Protein AF-A0A355FSQ1-F1 (afdb_monomer_lite)

Sequence (140 aa):
MKTHPSTSRTLVIVALALGTVFAGCKPETHGELGEAFDKVKGLVGTWELQAFTQQDLNSPVKETRDLSMFYLDGIVTPLQLTFNEDLTYDIAIEMGKNYFGEGGTWSFDDDLYPTYLELMTDGDSLVYNLGGMVREFDQS

Radius of gyration: 29.33 Å; chains: 1; bounding box: 49×42×96 Å

pLDDT: mean 85.95, std 12.9, range [38.88, 97.62]

Structure (mmCIF, N/CA/C/O backbone):
data_AF-A0A355FSQ1-F1
#
_entry.id   AF-A0A355FSQ1-F1
#
loop_
_atom_site.group_PDB
_atom_site.id
_atom_site.type_symbol
_atom_site.label_atom_id
_atom_site.label_alt_id
_atom_site.label_comp_id
_atom_site.label_asym_id
_atom_site.label_entity_id
_atom_site.label_seq_id
_atom_site.pdbx_PDB_ins_code
_atom_site.Cartn_x
_atom_site.Cartn_y
_atom_site.Cartn_z
_atom_site.occupancy
_atom_site.B_iso_or_equiv
_atom_site.auth_seq_id
_atom_site.auth_comp_id
_atom_site.auth_asym_id
_atom_site.auth_atom_id
_atom_site.pdbx_PDB_model_num
ATOM 1 N N . MET A 1 1 ? -0.138 20.724 77.965 1.00 38.88 1 MET A N 1
ATOM 2 C CA . MET A 1 1 ? -1.419 21.258 77.449 1.00 38.88 1 MET A CA 1
ATOM 3 C C . MET A 1 1 ? -1.816 20.457 76.217 1.00 38.88 1 MET A C 1
ATOM 5 O O . MET A 1 1 ? -1.153 20.582 75.201 1.00 38.88 1 MET A O 1
ATOM 9 N N . LYS A 1 2 ? -2.823 19.578 76.317 1.00 45.06 2 LYS A N 1
ATOM 10 C CA . LYS A 1 2 ? -3.407 18.885 75.156 1.00 45.06 2 LYS A CA 1
ATOM 11 C C . LYS A 1 2 ? -4.589 19.720 74.672 1.00 45.06 2 LYS A C 1
ATOM 13 O O . LYS A 1 2 ? -5.626 19.746 75.327 1.00 45.06 2 LYS A O 1
ATOM 18 N N . THR A 1 3 ? -4.412 20.446 73.578 1.00 51.41 3 THR A N 1
ATOM 19 C CA . THR A 1 3 ? -5.483 21.188 72.909 1.00 51.41 3 THR A CA 1
ATOM 20 C C . THR A 1 3 ? -6.458 20.187 72.288 1.00 51.41 3 THR A C 1
ATOM 22 O O . THR A 1 3 ? -6.123 19.489 71.337 1.00 51.41 3 THR A O 1
ATOM 25 N N . HIS A 1 4 ? -7.657 20.064 72.862 1.00 55.03 4 HIS A N 1
ATOM 26 C CA . HIS A 1 4 ? -8.752 19.326 72.234 1.00 55.03 4 HIS A CA 1
ATOM 27 C C . HIS A 1 4 ? -9.241 20.121 71.015 1.00 55.03 4 HIS A C 1
ATOM 29 O O . HIS A 1 4 ? -9.620 21.285 71.178 1.00 55.03 4 HIS A O 1
ATOM 35 N N . PRO A 1 5 ? -9.241 19.550 69.799 1.00 55.25 5 PRO A N 1
ATOM 36 C CA . PRO A 1 5 ? -9.893 20.195 68.673 1.00 55.25 5 PRO A CA 1
ATOM 37 C C . PRO A 1 5 ? -11.400 20.283 68.956 1.00 55.25 5 PRO A C 1
ATOM 39 O O . PRO A 1 5 ? -12.037 19.296 69.315 1.00 55.25 5 PRO A O 1
ATOM 42 N N . SER A 1 6 ? -11.953 21.492 68.835 1.00 60.78 6 SER A N 1
ATOM 43 C CA . SER A 1 6 ? -13.383 21.776 68.999 1.00 60.78 6 SER A CA 1
ATOM 44 C C . SER A 1 6 ? -14.211 20.890 68.064 1.00 60.78 6 SER A C 1
ATOM 46 O O . SER A 1 6 ? -14.059 20.956 66.843 1.00 60.78 6 SER A O 1
ATOM 48 N N . THR A 1 7 ? -15.110 20.093 68.643 1.00 59.06 7 THR A N 1
ATOM 49 C CA . THR A 1 7 ? -16.018 19.137 67.983 1.00 59.06 7 THR A CA 1
ATOM 50 C C . THR A 1 7 ? -16.811 19.763 66.825 1.00 59.06 7 THR A C 1
ATOM 52 O O . THR A 1 7 ? -17.158 19.083 65.864 1.00 59.06 7 THR A O 1
ATOM 55 N N . SER A 1 8 ? -17.036 21.081 66.874 1.00 59.81 8 SER A N 1
ATOM 56 C CA . SER A 1 8 ? -17.721 21.859 65.835 1.00 59.81 8 SER A CA 1
ATOM 57 C C . SER A 1 8 ? -16.904 21.998 64.540 1.00 59.81 8 SER A C 1
ATOM 59 O O . SER A 1 8 ? -17.471 21.931 63.452 1.00 59.81 8 SER A O 1
ATOM 61 N N . ARG A 1 9 ? -15.570 22.116 64.619 1.00 64.31 9 ARG A N 1
ATOM 62 C CA . ARG A 1 9 ? -14.702 22.221 63.428 1.00 64.31 9 ARG A CA 1
ATOM 63 C C . ARG A 1 9 ? -14.614 20.905 62.657 1.00 64.31 9 ARG A C 1
ATOM 65 O O . ARG A 1 9 ? -14.596 20.923 61.431 1.00 64.31 9 ARG A O 1
ATOM 72 N N . THR A 1 10 ? -14.603 19.775 63.361 1.00 66.88 10 THR A N 1
ATOM 73 C CA . THR A 1 10 ? -14.568 18.444 62.737 1.00 66.88 10 THR A CA 1
ATOM 74 C C . THR A 1 10 ? -15.855 18.158 61.959 1.00 66.88 10 THR A C 1
ATOM 76 O O . THR A 1 10 ? -15.793 17.642 60.849 1.00 66.88 10 THR A O 1
ATOM 79 N N . LEU A 1 11 ? -17.013 18.571 62.488 1.00 70.00 11 LEU A N 1
ATOM 80 C CA . LEU A 1 11 ? -18.313 18.437 61.817 1.00 70.00 11 LEU A CA 1
ATOM 81 C C . LEU A 1 11 ? -18.389 19.216 60.496 1.00 70.00 11 LEU A C 1
ATOM 83 O O . LEU A 1 11 ? -18.894 18.691 59.508 1.00 70.00 11 LEU A O 1
ATOM 87 N N . VAL A 1 12 ? -17.844 20.436 60.454 1.00 75.88 12 VAL A N 1
ATOM 88 C CA . VAL A 1 12 ? -17.830 21.261 59.233 1.00 75.88 12 VAL A CA 1
ATOM 89 C C . VAL A 1 12 ? -16.939 20.648 58.152 1.00 75.88 12 VAL A C 1
ATOM 91 O O . VAL A 1 12 ? -17.330 20.612 56.991 1.00 75.88 12 VAL A O 1
ATOM 94 N N . ILE A 1 13 ? -15.770 20.119 58.523 1.00 76.31 13 ILE A N 1
ATOM 95 C CA . ILE A 1 13 ? -14.847 19.485 57.567 1.00 76.31 13 ILE A CA 1
ATOM 96 C C . ILE A 1 13 ? -15.453 18.200 56.991 1.00 76.31 13 ILE A C 1
ATOM 98 O O . ILE A 1 13 ? -15.366 17.971 55.788 1.00 76.31 13 ILE A O 1
ATOM 102 N N . VAL A 1 14 ? -16.116 17.390 57.823 1.00 78.25 14 VAL A N 1
ATOM 103 C CA . VAL A 1 14 ? -16.801 16.169 57.372 1.00 78.25 14 VAL A CA 1
ATOM 104 C C . VAL A 1 14 ? -17.975 16.503 56.446 1.00 78.25 14 VAL A C 1
ATOM 106 O O . VAL A 1 14 ? -18.122 15.872 55.403 1.00 78.25 14 VAL A O 1
ATOM 109 N N . ALA A 1 15 ? -18.766 17.532 56.766 1.00 73.81 15 ALA A N 1
ATOM 110 C CA . ALA A 1 15 ? -19.864 17.982 55.910 1.00 73.81 15 ALA A CA 1
ATOM 111 C C . ALA A 1 15 ? -19.372 18.510 54.549 1.00 73.81 15 ALA A C 1
ATOM 113 O O . ALA A 1 15 ? -19.975 18.214 53.518 1.00 73.81 15 ALA A O 1
ATOM 114 N N . LEU 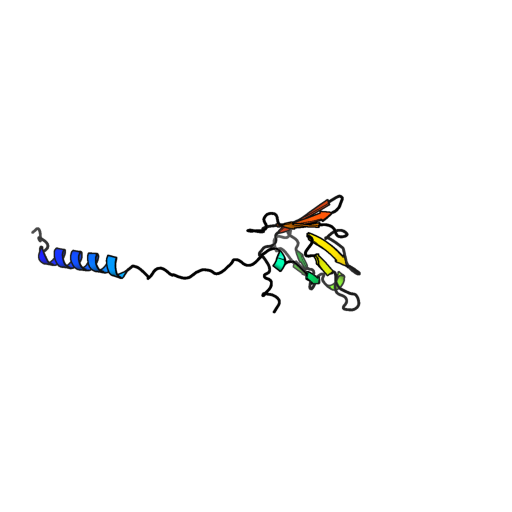A 1 16 ? -18.253 19.241 54.531 1.00 71.50 16 LEU A N 1
ATOM 115 C CA . LEU A 1 16 ? -17.658 19.758 53.297 1.00 71.50 16 LEU A CA 1
ATOM 116 C C . LEU A 1 16 ? -17.070 18.632 52.429 1.00 71.50 16 LEU A C 1
ATOM 118 O O . LEU A 1 16 ? -17.224 18.657 51.212 1.00 71.50 16 LEU A O 1
ATOM 122 N N . ALA A 1 17 ? -16.452 17.625 53.054 1.00 69.81 17 ALA A N 1
ATOM 123 C CA . ALA A 1 17 ? -15.902 16.458 52.366 1.00 69.81 17 ALA A CA 1
ATOM 124 C C . ALA A 1 17 ? -16.987 15.537 51.783 1.00 69.81 17 ALA A C 1
ATOM 126 O O . ALA A 1 17 ? -16.780 14.957 50.726 1.00 69.81 17 ALA A O 1
ATOM 127 N N . LEU A 1 18 ? -18.151 15.418 52.432 1.00 67.81 18 LEU A N 1
ATOM 128 C CA . LEU A 1 18 ? -19.296 14.665 51.901 1.00 67.81 18 LEU A CA 1
ATOM 129 C C . LEU A 1 18 ? -19.960 15.376 50.711 1.00 67.81 18 LEU A C 1
ATOM 131 O O . LEU A 1 18 ? -20.420 14.712 49.786 1.00 67.81 18 LEU A O 1
ATOM 135 N N . GLY A 1 19 ? -19.979 16.713 50.697 1.00 67.19 19 GLY A N 1
ATOM 136 C CA . GLY A 1 19 ? -20.569 17.498 49.607 1.00 67.19 19 GLY A CA 1
ATOM 137 C C . GLY A 1 19 ? -19.814 17.399 48.276 1.00 67.19 19 GLY A C 1
ATOM 138 O O . GLY A 1 19 ? -20.434 17.451 47.214 1.00 67.19 19 GLY A O 1
ATOM 139 N N . THR A 1 20 ? -18.492 17.204 48.303 1.00 67.94 20 THR A N 1
ATOM 140 C CA . THR A 1 20 ? -17.676 17.102 47.080 1.00 67.94 20 THR A CA 1
ATOM 141 C C . THR A 1 20 ? -17.793 15.747 46.379 1.00 67.94 20 THR A C 1
ATOM 143 O O . THR A 1 20 ? -17.554 15.677 45.176 1.00 67.94 20 THR A O 1
ATOM 146 N N . VAL A 1 21 ? -18.218 14.686 47.079 1.00 67.50 21 VAL A N 1
ATOM 147 C CA . VAL A 1 21 ? -18.384 13.339 46.493 1.00 67.50 21 VAL A CA 1
ATOM 148 C C . VAL A 1 21 ? -19.607 13.269 45.571 1.00 67.50 21 VAL A C 1
ATOM 150 O O . VAL A 1 21 ? -19.565 12.605 44.540 1.00 67.50 21 VAL A O 1
ATOM 153 N N . PHE A 1 22 ? -20.679 13.999 45.897 1.00 63.12 22 PHE A N 1
ATOM 154 C CA . PHE A 1 22 ? -21.917 14.006 45.105 1.00 63.12 22 PHE A CA 1
ATOM 155 C C . PHE A 1 22 ? -21.900 15.000 43.937 1.00 63.12 22 PHE A C 1
ATOM 157 O O . PHE A 1 22 ? -22.624 14.808 42.966 1.00 63.12 22 PHE A O 1
ATOM 164 N N . ALA A 1 23 ? -21.064 16.040 44.002 1.00 66.25 23 ALA A N 1
ATOM 165 C CA . ALA A 1 23 ? -20.916 17.028 42.928 1.00 66.25 23 ALA A CA 1
ATOM 166 C C . ALA A 1 23 ? -19.801 16.683 41.918 1.00 66.25 23 ALA A C 1
ATOM 168 O O . ALA A 1 23 ? -19.647 17.378 40.917 1.00 66.25 23 ALA A O 1
ATOM 169 N N . GLY A 1 24 ? -19.008 15.637 42.180 1.00 65.50 24 GLY A N 1
ATOM 170 C CA . GLY A 1 24 ? -17.855 15.246 41.360 1.00 65.50 24 GLY A CA 1
ATOM 171 C C . GLY A 1 24 ? -18.152 14.264 40.221 1.00 65.50 24 GLY A C 1
ATOM 172 O O . GLY A 1 24 ? -17.252 13.966 39.439 1.00 65.50 24 GLY A O 1
ATOM 173 N N . CYS A 1 25 ? -19.379 13.749 40.104 1.00 71.94 25 CYS A N 1
ATOM 174 C CA . CYS A 1 25 ? -19.738 12.859 39.001 1.00 71.94 25 CYS A CA 1
ATOM 175 C C . CYS A 1 25 ? -19.929 13.688 37.725 1.00 71.94 25 CYS A C 1
ATOM 177 O O . CYS A 1 25 ? -20.947 14.362 37.557 1.00 71.94 25 CYS A O 1
ATOM 179 N N . LYS A 1 26 ? -18.933 13.654 36.827 1.00 73.00 26 LYS A N 1
ATOM 180 C CA . LYS A 1 26 ? -19.101 14.117 35.444 1.00 73.00 26 LYS A CA 1
ATOM 181 C C . LYS A 1 26 ? -20.322 13.386 34.865 1.00 73.00 26 LYS A C 1
ATOM 183 O O . LYS A 1 26 ? -20.382 12.169 35.028 1.00 73.00 26 LYS A O 1
ATOM 188 N N . PRO A 1 27 ? -21.276 14.080 34.218 1.00 74.88 27 PRO A N 1
ATOM 189 C CA . PRO A 1 27 ? -22.379 13.403 33.550 1.00 74.88 27 PRO A CA 1
ATOM 190 C C . PRO A 1 27 ? -21.810 12.360 32.587 1.00 74.88 27 PRO A C 1
ATOM 192 O O . PRO A 1 27 ? -20.922 12.680 31.789 1.00 74.88 27 PRO A O 1
ATOM 195 N N . GLU A 1 28 ? -22.279 11.117 32.711 1.00 76.56 28 GLU A N 1
ATOM 196 C CA . GLU A 1 28 ? -21.889 10.032 31.817 1.00 76.56 28 GLU A CA 1
ATOM 197 C C . GLU A 1 28 ? -22.159 10.489 30.380 1.00 76.56 28 GLU A C 1
ATOM 199 O O . GLU A 1 28 ? -23.207 11.067 30.070 1.00 76.56 28 GLU A O 1
ATOM 204 N N . THR A 1 29 ? -21.190 10.295 29.494 1.00 73.06 29 THR A N 1
ATOM 205 C CA . THR A 1 29 ? -21.381 10.608 28.082 1.00 73.06 29 THR A CA 1
ATOM 206 C C . THR A 1 29 ? -22.381 9.613 27.512 1.00 73.06 29 THR A C 1
ATOM 208 O O . THR A 1 29 ? -22.035 8.466 27.244 1.00 73.06 29 THR A O 1
ATOM 211 N N . HIS A 1 30 ? -23.627 10.049 27.359 1.00 73.94 30 HIS A N 1
ATOM 212 C CA . HIS A 1 30 ? -24.678 9.281 26.710 1.00 73.94 30 HIS A CA 1
ATOM 213 C C . HIS A 1 30 ? -24.740 9.662 25.230 1.00 73.94 30 HIS A C 1
ATOM 215 O O . HIS A 1 30 ? -24.962 10.821 24.884 1.00 73.94 30 HIS A O 1
ATOM 221 N N . GLY A 1 31 ? -24.530 8.675 24.368 1.00 76.19 31 GLY A N 1
ATOM 222 C CA . GLY A 1 31 ? -24.607 8.784 22.918 1.00 76.19 31 GLY A CA 1
ATOM 223 C C . GLY A 1 31 ? -24.191 7.458 22.295 1.00 76.19 31 GLY A C 1
ATOM 224 O O . GLY A 1 31 ? -23.338 6.762 22.848 1.00 76.19 31 GLY A O 1
ATOM 225 N N . GLU A 1 32 ? -24.806 7.086 21.178 1.00 81.56 32 GLU A N 1
ATOM 226 C CA . GLU A 1 32 ? -24.339 5.939 20.404 1.00 81.56 32 GLU A CA 1
ATOM 227 C C . GLU A 1 32 ? -23.100 6.354 19.607 1.00 81.56 32 GLU A C 1
ATOM 229 O O . GLU A 1 32 ? -23.071 7.426 19.005 1.00 81.56 32 GLU A O 1
ATOM 234 N N . LEU A 1 33 ? -22.063 5.515 19.621 1.00 76.00 33 LEU A N 1
ATOM 235 C CA . LEU A 1 33 ? -20.785 5.779 18.946 1.00 76.00 33 LEU A CA 1
ATOM 236 C C . LEU A 1 33 ? -20.880 5.687 17.409 1.00 76.00 33 LEU A C 1
ATOM 238 O O . LEU A 1 33 ? -19.883 5.903 16.725 1.00 76.00 33 LEU A O 1
ATOM 242 N N . GLY A 1 34 ? -22.073 5.405 16.880 1.00 81.25 34 GLY A N 1
ATOM 243 C CA . GLY A 1 34 ? -22.297 5.070 15.480 1.00 81.25 34 GLY A CA 1
ATOM 244 C C . GLY A 1 34 ? -21.881 3.636 15.154 1.00 81.25 34 GLY A C 1
ATOM 245 O O . GLY A 1 34 ? -21.388 2.895 16.007 1.00 81.25 34 GLY A O 1
ATOM 246 N N . GLU A 1 35 ? -22.109 3.244 13.904 1.00 83.69 35 GLU A N 1
ATOM 247 C CA . GLU A 1 35 ? -21.620 1.979 13.361 1.00 83.69 35 GLU A CA 1
ATOM 248 C C . GLU A 1 35 ? -20.123 2.097 13.045 1.00 83.69 35 GLU A C 1
ATOM 250 O O . GLU A 1 35 ? -19.653 3.130 12.561 1.00 83.69 35 GLU A O 1
ATOM 255 N N . ALA A 1 36 ? -19.357 1.048 13.348 1.00 82.56 36 ALA A N 1
ATOM 256 C CA . ALA A 1 36 ? -17.958 0.996 12.951 1.00 82.56 36 ALA A CA 1
ATOM 257 C C . ALA A 1 36 ? -17.869 0.915 11.421 1.00 82.56 36 ALA A C 1
ATOM 259 O O . ALA A 1 36 ? -18.603 0.154 10.798 1.00 82.56 36 ALA A O 1
ATOM 260 N N . PHE A 1 37 ? -16.961 1.682 10.820 1.00 84.81 37 PHE A N 1
ATOM 261 C CA . PHE A 1 37 ? -16.736 1.597 9.379 1.00 84.81 37 PHE A CA 1
ATOM 262 C C . PHE A 1 37 ? -16.118 0.244 9.000 1.00 84.81 37 PHE A C 1
ATOM 264 O O . PHE A 1 37 ? -15.387 -0.370 9.787 1.00 84.81 37 PHE A O 1
ATOM 271 N N . ASP A 1 38 ? -16.393 -0.185 7.772 1.00 88.56 38 ASP A N 1
ATOM 272 C CA . ASP A 1 38 ? -15.835 -1.401 7.194 1.00 88.56 38 ASP A CA 1
ATOM 273 C C . ASP A 1 38 ? -14.368 -1.171 6.805 1.00 88.56 38 ASP A C 1
ATOM 275 O O . ASP A 1 38 ? -14.046 -0.321 5.971 1.00 88.56 38 ASP A O 1
ATOM 279 N N . LYS A 1 39 ? -13.465 -1.910 7.453 1.00 87.12 39 LYS A N 1
ATOM 280 C CA . LYS A 1 39 ? -12.020 -1.783 7.239 1.00 87.12 39 LYS A CA 1
ATOM 281 C C . LYS A 1 39 ? -11.570 -2.430 5.931 1.00 87.12 39 LYS A C 1
ATOM 283 O O . LYS A 1 39 ? -10.569 -1.994 5.373 1.00 87.12 39 LYS A O 1
ATOM 288 N N . VAL A 1 40 ? -12.306 -3.424 5.433 1.00 89.56 40 VAL A N 1
ATOM 289 C CA . VAL A 1 40 ? -12.003 -4.130 4.180 1.00 89.56 40 VAL A CA 1
ATOM 290 C C . VAL A 1 40 ? -12.232 -3.205 2.998 1.00 89.56 40 VAL A C 1
ATOM 292 O O . VAL A 1 40 ? -11.356 -3.038 2.150 1.00 89.56 40 VAL A O 1
ATOM 295 N N . LYS A 1 41 ? -13.366 -2.507 2.993 1.00 90.56 41 LYS A N 1
ATOM 296 C CA . LYS A 1 41 ? -13.706 -1.595 1.897 1.00 90.56 41 LYS A CA 1
ATOM 297 C C . LYS A 1 41 ? -12.760 -0.408 1.757 1.00 90.56 41 LYS A C 1
ATOM 299 O O . LYS A 1 41 ? -12.588 0.097 0.656 1.00 90.56 41 LYS A O 1
ATOM 304 N N . GLY A 1 42 ? -12.109 0.010 2.841 1.00 88.38 42 GLY A N 1
ATOM 305 C CA . GLY A 1 42 ? -11.139 1.104 2.805 1.00 88.38 42 GLY A CA 1
ATOM 306 C C . GLY A 1 42 ? -9.880 0.818 1.975 1.00 88.38 42 GLY A C 1
ATOM 307 O O . GLY A 1 42 ? -9.210 1.767 1.572 1.00 88.38 42 GLY A O 1
ATOM 308 N N . LEU A 1 43 ? -9.551 -0.455 1.715 1.00 91.56 43 LEU A N 1
ATOM 309 C CA . LEU A 1 43 ? -8.396 -0.835 0.890 1.00 91.56 43 LEU A CA 1
ATOM 310 C C . LEU A 1 43 ? -8.747 -0.999 -0.597 1.00 91.56 43 LEU A C 1
ATOM 312 O O . LEU A 1 43 ? -7.869 -0.848 -1.447 1.00 91.56 43 LEU A O 1
ATOM 316 N N . VAL A 1 44 ? -10.011 -1.295 -0.913 1.00 93.69 44 VAL A N 1
ATOM 317 C CA . VAL A 1 44 ? -10.481 -1.527 -2.286 1.00 93.69 44 VAL A CA 1
ATOM 318 C C . VAL A 1 44 ? -10.204 -0.301 -3.159 1.00 93.69 44 VAL A C 1
ATOM 320 O O . VAL A 1 44 ? -10.502 0.831 -2.783 1.00 93.69 44 VAL A O 1
ATOM 323 N N . GLY A 1 45 ? -9.649 -0.536 -4.347 1.00 94.00 45 GLY A N 1
ATOM 324 C CA . GLY A 1 45 ? -9.302 0.506 -5.310 1.00 94.00 45 GLY A CA 1
ATOM 325 C C . GLY A 1 45 ? -7.898 0.354 -5.885 1.00 94.00 45 GLY A C 1
ATOM 326 O O . GLY A 1 45 ? -7.193 -0.621 -5.618 1.00 94.00 45 GLY A O 1
ATOM 327 N N . THR A 1 46 ? -7.498 1.334 -6.696 1.00 95.56 46 THR A N 1
ATOM 328 C CA . THR A 1 46 ? -6.186 1.363 -7.352 1.00 95.56 46 THR A CA 1
ATOM 329 C C . THR A 1 46 ? -5.239 2.304 -6.614 1.00 95.56 46 THR A C 1
ATOM 331 O O . THR A 1 46 ? -5.489 3.502 -6.490 1.00 95.56 46 THR A O 1
ATOM 334 N N . TRP A 1 47 ? -4.129 1.744 -6.155 1.00 94.19 47 TRP A N 1
ATOM 335 C CA . TRP A 1 47 ? -3.050 2.406 -5.440 1.00 94.19 47 TRP A CA 1
ATOM 336 C C . TRP A 1 47 ? -1.881 2.622 -6.384 1.00 94.19 47 TRP A C 1
ATOM 338 O O . TRP A 1 47 ? -1.366 1.664 -6.952 1.00 94.19 47 TRP A O 1
ATOM 348 N N . GLU A 1 48 ? -1.439 3.867 -6.527 1.00 95.31 48 GLU A N 1
ATOM 349 C CA . GLU A 1 48 ? -0.314 4.225 -7.387 1.00 95.31 48 GLU A CA 1
ATOM 350 C C . GLU A 1 48 ? 0.913 4.600 -6.555 1.00 95.31 48 GLU A C 1
ATOM 352 O O . GLU A 1 48 ? 0.833 5.386 -5.606 1.00 95.31 48 GLU A O 1
ATOM 357 N N . LEU A 1 49 ? 2.071 4.060 -6.926 1.00 95.81 49 LEU A N 1
ATOM 358 C CA . LEU A 1 49 ? 3.343 4.380 -6.295 1.00 95.81 49 LEU A CA 1
ATOM 359 C C . LEU A 1 49 ? 3.698 5.862 -6.500 1.00 95.81 49 LEU A C 1
ATOM 361 O O . LEU A 1 49 ? 3.881 6.308 -7.626 1.00 95.81 49 LEU A O 1
ATOM 365 N N . GLN A 1 50 ? 3.869 6.604 -5.402 1.00 95.50 50 GLN A N 1
ATOM 366 C CA . GLN A 1 50 ? 4.217 8.037 -5.434 1.00 95.50 50 GLN A CA 1
ATOM 367 C C . GLN A 1 50 ? 5.673 8.338 -5.056 1.00 95.50 50 GLN A C 1
ATOM 369 O O . GLN A 1 50 ? 6.188 9.407 -5.374 1.00 95.50 50 GLN A O 1
ATOM 374 N N . ALA A 1 51 ? 6.346 7.424 -4.356 1.00 95.75 51 ALA A N 1
ATOM 375 C CA . ALA A 1 51 ? 7.746 7.565 -3.969 1.00 95.75 51 ALA A CA 1
ATOM 376 C C . ALA A 1 51 ? 8.346 6.202 -3.615 1.00 95.75 51 ALA A C 1
ATOM 378 O O . ALA A 1 51 ? 7.649 5.318 -3.117 1.00 95.75 51 ALA A O 1
ATOM 379 N N . PHE A 1 52 ? 9.655 6.054 -3.803 1.00 95.44 52 PHE A N 1
ATOM 380 C CA . PHE A 1 52 ? 10.402 4.879 -3.367 1.00 95.44 52 PHE A CA 1
ATOM 381 C C . PHE A 1 52 ? 11.682 5.307 -2.649 1.00 95.44 52 PHE A C 1
ATOM 383 O O . PHE A 1 52 ? 12.576 5.919 -3.236 1.00 95.44 52 PHE A O 1
ATOM 390 N N . THR A 1 53 ? 11.789 4.959 -1.368 1.00 95.75 53 THR A N 1
ATOM 391 C CA . THR A 1 53 ? 12.979 5.229 -0.555 1.00 95.75 53 THR A CA 1
ATOM 392 C C . THR A 1 53 ? 13.542 3.937 0.015 1.00 95.75 53 THR A C 1
ATOM 394 O O . THR A 1 53 ? 12.814 2.978 0.265 1.00 95.75 53 THR A O 1
ATOM 397 N N . GLN A 1 54 ? 14.854 3.907 0.225 1.00 94.31 54 GLN A N 1
ATOM 398 C CA . GLN A 1 54 ? 15.538 2.783 0.845 1.00 94.31 54 GLN A CA 1
ATOM 399 C C . GLN A 1 54 ? 16.320 3.264 2.062 1.00 94.31 54 GLN A C 1
ATOM 401 O O . GLN A 1 54 ? 17.118 4.199 1.967 1.00 94.31 54 GLN A O 1
ATOM 406 N N . GLN A 1 55 ? 16.125 2.583 3.189 1.00 94.94 55 GLN A N 1
ATOM 407 C CA . GLN A 1 55 ? 16.855 2.829 4.426 1.00 94.94 55 GLN A CA 1
ATOM 408 C C . GLN A 1 55 ? 17.842 1.694 4.705 1.00 94.94 55 GLN A C 1
ATOM 410 O O . GLN A 1 55 ? 17.491 0.516 4.622 1.00 94.94 55 GLN A O 1
ATOM 415 N N . ASP A 1 56 ? 19.076 2.045 5.067 1.00 93.06 56 ASP A N 1
ATOM 416 C CA . ASP A 1 56 ? 20.051 1.071 5.559 1.00 93.06 56 ASP A CA 1
ATOM 417 C C . ASP A 1 56 ? 19.879 0.868 7.069 1.00 93.06 56 ASP A C 1
ATOM 419 O O . ASP A 1 56 ? 20.290 1.701 7.879 1.00 93.06 56 ASP A O 1
ATOM 423 N N . LEU A 1 57 ? 19.279 -0.262 7.445 1.00 91.31 57 LEU A N 1
ATOM 424 C CA . LEU A 1 57 ? 19.030 -0.617 8.843 1.00 91.31 57 LEU A CA 1
ATOM 425 C C . LEU A 1 57 ? 20.301 -1.010 9.612 1.00 91.31 57 LEU A C 1
ATOM 427 O O . LEU A 1 57 ? 20.279 -0.999 10.842 1.00 91.31 57 LEU A O 1
ATOM 431 N N . ASN A 1 58 ? 21.399 -1.339 8.921 1.00 92.12 58 ASN A N 1
ATOM 432 C CA . ASN A 1 58 ? 22.672 -1.692 9.558 1.00 92.12 58 ASN A CA 1
ATOM 433 C C . ASN A 1 58 ? 23.532 -0.459 9.866 1.00 92.12 58 ASN A C 1
ATOM 435 O O . ASN A 1 58 ? 24.450 -0.529 10.686 1.00 92.12 58 ASN A O 1
ATOM 439 N N . SER A 1 59 ? 23.248 0.672 9.216 1.00 92.00 59 SER A N 1
ATOM 440 C CA . SER A 1 59 ? 23.924 1.935 9.494 1.00 92.00 59 SER A CA 1
ATOM 441 C C . SER A 1 59 ? 23.493 2.491 10.859 1.00 92.00 59 SER A C 1
ATOM 443 O O . SER A 1 59 ? 22.292 2.639 11.103 1.00 92.00 59 SER A O 1
ATOM 445 N N . PRO A 1 60 ? 24.430 2.907 11.735 1.00 88.75 60 PRO A N 1
ATOM 446 C CA . PRO A 1 60 ? 24.095 3.556 13.005 1.00 88.75 60 PRO A CA 1
ATOM 447 C C . PRO A 1 60 ? 23.246 4.823 12.841 1.00 88.75 60 PRO A C 1
ATOM 449 O O . PRO A 1 60 ? 22.473 5.167 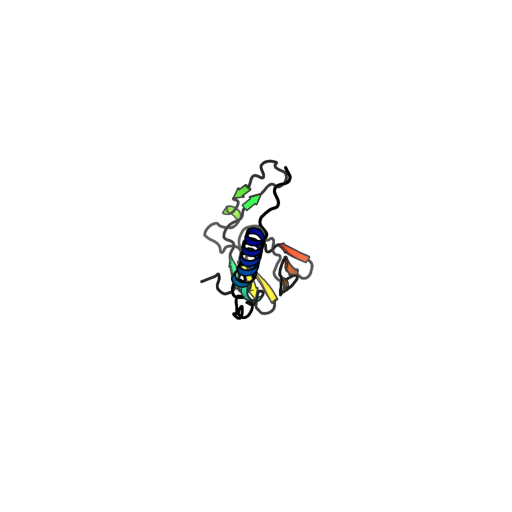13.731 1.00 88.75 60 PRO A O 1
ATOM 452 N N . VAL A 1 61 ? 23.397 5.515 11.708 1.00 92.94 61 VAL A N 1
ATOM 453 C CA . VAL A 1 61 ? 22.694 6.772 11.406 1.00 92.94 61 VAL A CA 1
ATOM 454 C C . VAL A 1 61 ? 21.363 6.515 10.683 1.00 92.94 61 VAL A C 1
ATOM 456 O O . VAL A 1 61 ? 20.528 7.409 10.603 1.00 92.94 61 VAL A O 1
ATOM 459 N N . LYS A 1 62 ? 21.118 5.278 10.218 1.00 91.19 62 LYS A N 1
ATOM 460 C CA . LYS A 1 62 ? 19.915 4.872 9.467 1.00 91.19 62 LYS A CA 1
ATOM 461 C C . LYS A 1 62 ? 19.616 5.776 8.268 1.00 91.19 62 LYS A C 1
ATOM 463 O O . LYS A 1 62 ? 18.484 6.223 8.059 1.00 91.19 62 LYS A O 1
ATOM 468 N N . GLU A 1 63 ? 20.663 6.040 7.493 1.00 92.12 63 GLU A N 1
ATOM 469 C CA . GLU A 1 63 ? 20.604 6.846 6.276 1.00 92.12 63 GLU A CA 1
ATOM 470 C C . GLU A 1 63 ? 19.494 6.347 5.342 1.00 92.12 63 GLU A C 1
ATOM 472 O O . GLU A 1 63 ? 19.361 5.144 5.098 1.00 92.12 63 GLU A O 1
ATOM 477 N N . THR A 1 64 ? 18.706 7.286 4.819 1.00 95.75 64 THR A N 1
ATOM 478 C CA . THR A 1 64 ? 17.615 7.020 3.874 1.00 95.75 64 THR A CA 1
ATOM 479 C C . THR A 1 64 ? 17.941 7.677 2.545 1.00 95.75 64 THR A C 1
ATOM 481 O O . THR A 1 64 ? 18.335 8.842 2.501 1.00 95.75 64 THR A O 1
ATOM 484 N N . ARG A 1 65 ? 17.798 6.927 1.454 1.00 95.69 65 ARG A N 1
ATOM 485 C CA . ARG A 1 65 ? 18.019 7.417 0.093 1.00 95.69 65 ARG A CA 1
ATOM 486 C C . ARG A 1 65 ? 16.718 7.392 -0.680 1.00 95.69 65 ARG A C 1
ATOM 488 O O . ARG A 1 65 ? 16.023 6.379 -0.678 1.00 95.69 65 ARG A O 1
ATOM 495 N N . ASP A 1 66 ? 16.439 8.490 -1.364 1.00 96.81 66 ASP A N 1
ATOM 496 C CA . ASP A 1 66 ? 15.382 8.544 -2.360 1.00 96.81 66 ASP A CA 1
ATOM 497 C C . ASP A 1 66 ? 15.877 7.904 -3.660 1.00 96.81 66 ASP A C 1
ATOM 499 O O . ASP A 1 66 ? 16.919 8.275 -4.203 1.00 96.81 66 ASP A O 1
ATOM 503 N N . LEU A 1 67 ? 15.146 6.891 -4.107 1.00 96.25 67 LEU A N 1
ATOM 504 C CA . LEU A 1 67 ? 15.411 6.104 -5.303 1.00 96.25 67 LEU A CA 1
ATOM 505 C C . LEU A 1 67 ? 14.183 6.120 -6.233 1.00 96.25 67 LEU A C 1
ATOM 507 O O . LEU A 1 67 ? 14.064 5.276 -7.121 1.00 96.25 67 LEU A O 1
ATOM 511 N N . SER A 1 68 ? 13.290 7.101 -6.064 1.00 97.00 68 SER A N 1
ATOM 512 C CA . SER A 1 68 ? 12.061 7.251 -6.849 1.00 97.00 68 SER A CA 1
ATOM 513 C C . SER A 1 68 ? 12.330 7.348 -8.349 1.00 97.00 68 SER A C 1
ATOM 515 O O . SER A 1 68 ? 11.530 6.864 -9.134 1.00 97.00 68 SER A O 1
ATOM 517 N N . MET A 1 69 ? 13.495 7.858 -8.763 1.00 95.38 69 MET A N 1
ATOM 518 C CA . MET A 1 69 ? 13.906 7.940 -10.174 1.00 95.38 69 MET A CA 1
ATOM 519 C C . MET A 1 69 ? 13.941 6.592 -10.918 1.00 95.38 69 MET A C 1
ATOM 521 O O . MET A 1 69 ? 13.952 6.576 -12.142 1.00 95.38 69 MET A O 1
ATOM 525 N N . PHE A 1 70 ? 13.996 5.465 -10.200 1.00 95.44 70 PHE A N 1
ATOM 526 C CA . PHE A 1 70 ? 13.938 4.126 -10.800 1.00 95.44 70 PHE A CA 1
ATOM 527 C C . PHE A 1 70 ? 12.509 3.610 -11.000 1.00 95.44 70 PHE A C 1
ATOM 529 O O . PHE A 1 70 ? 12.333 2.538 -11.570 1.00 95.44 70 PHE A O 1
ATOM 536 N N . TYR A 1 71 ? 11.514 4.345 -10.505 1.00 96.31 71 TYR A N 1
ATOM 537 C CA . TYR A 1 71 ? 10.098 3.979 -10.524 1.00 96.31 71 TYR A CA 1
ATOM 538 C C . TYR A 1 71 ? 9.210 5.070 -11.133 1.00 96.31 71 TYR A C 1
ATOM 540 O O . TYR A 1 71 ? 8.147 4.755 -11.652 1.00 96.31 71 TYR A O 1
ATOM 548 N N . LEU A 1 72 ? 9.664 6.327 -11.117 1.00 96.62 72 LEU A N 1
ATOM 549 C CA . LEU A 1 72 ? 8.937 7.511 -11.562 1.00 96.62 72 LEU A CA 1
ATOM 550 C C . LEU A 1 72 ? 9.818 8.320 -12.522 1.00 96.62 72 LEU A C 1
ATOM 552 O O . LEU A 1 72 ? 10.706 9.058 -12.091 1.00 96.62 72 LEU A O 1
ATOM 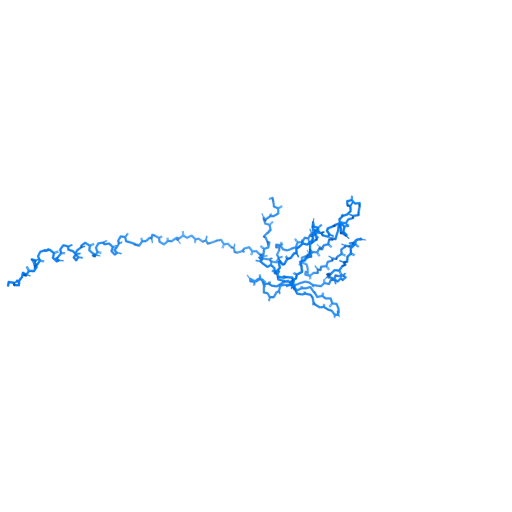556 N N . ASP A 1 73 ? 9.582 8.178 -13.825 1.00 94.31 73 ASP A N 1
ATOM 557 C CA . ASP A 1 73 ? 10.261 8.953 -14.875 1.00 94.31 73 ASP A CA 1
ATOM 558 C C . ASP A 1 73 ? 9.366 10.049 -15.485 1.00 94.31 73 ASP A C 1
ATOM 560 O O . ASP A 1 73 ? 9.843 10.895 -16.242 1.00 94.31 73 ASP A O 1
ATOM 564 N N . GLY A 1 74 ? 8.076 10.054 -15.128 1.00 92.44 74 GLY A N 1
ATOM 565 C CA . GLY A 1 74 ? 7.066 10.968 -15.661 1.00 92.44 74 GLY A CA 1
ATOM 566 C C . GLY A 1 74 ? 6.644 10.667 -17.103 1.00 92.44 74 GLY A C 1
ATOM 567 O O . GLY A 1 74 ? 5.994 11.508 -17.722 1.00 92.44 74 GLY A O 1
ATOM 568 N N . ILE A 1 75 ? 7.033 9.509 -17.646 1.00 94.12 75 ILE A N 1
ATOM 569 C CA . ILE A 1 75 ? 6.747 9.075 -19.017 1.00 94.12 75 ILE A CA 1
ATOM 570 C C . ILE A 1 75 ? 5.850 7.839 -18.998 1.00 94.12 75 ILE A C 1
ATOM 572 O O . ILE A 1 75 ? 4.825 7.833 -19.680 1.00 94.12 75 ILE A O 1
ATOM 576 N N . VAL A 1 76 ? 6.236 6.806 -18.244 1.00 93.81 76 VAL A N 1
ATOM 577 C CA . VAL A 1 76 ? 5.458 5.567 -18.120 1.00 93.81 76 VAL A CA 1
ATOM 578 C C . VAL A 1 76 ? 4.530 5.614 -16.914 1.00 93.81 76 VAL A C 1
ATOM 580 O O . VAL A 1 76 ? 4.730 6.398 -15.981 1.00 93.81 76 VAL A O 1
ATOM 583 N N . THR A 1 77 ? 3.514 4.755 -16.924 1.00 93.12 77 THR A N 1
ATOM 584 C CA . THR A 1 77 ? 2.612 4.598 -15.781 1.00 93.12 77 THR A CA 1
ATOM 585 C C . THR A 1 77 ? 3.408 4.071 -14.579 1.00 93.12 77 THR A C 1
ATOM 587 O O . THR A 1 77 ? 4.096 3.050 -14.717 1.00 93.12 77 THR A O 1
ATOM 590 N N . PRO A 1 78 ? 3.347 4.727 -13.403 1.00 95.69 78 PRO A N 1
ATOM 591 C CA . PRO A 1 78 ? 3.942 4.185 -12.189 1.00 95.69 78 PRO A CA 1
ATOM 592 C C . PRO A 1 78 ? 3.352 2.821 -11.825 1.00 95.69 78 PRO A C 1
ATOM 594 O O . PRO A 1 78 ? 2.297 2.424 -12.316 1.00 95.69 78 PRO A O 1
ATOM 597 N N . LEU A 1 79 ? 4.023 2.109 -10.918 1.00 96.56 79 LEU A N 1
ATOM 598 C CA . LEU A 1 79 ? 3.503 0.856 -10.373 1.00 96.56 79 LEU A CA 1
ATOM 599 C C . LEU A 1 79 ? 2.117 1.088 -9.754 1.00 96.56 79 LEU A C 1
ATOM 601 O O . LEU A 1 79 ? 1.971 1.944 -8.878 1.00 96.56 79 LEU A O 1
ATOM 605 N N . GLN A 1 80 ? 1.135 0.295 -10.179 1.00 97.06 80 GLN A N 1
ATOM 606 C CA . GLN A 1 80 ? -0.222 0.293 -9.645 1.00 97.06 80 GLN A CA 1
ATOM 607 C C . GLN A 1 80 ? -0.572 -1.071 -9.039 1.00 97.06 80 GLN A C 1
ATOM 609 O O . GLN A 1 80 ? -0.334 -2.106 -9.664 1.00 97.06 80 GLN A O 1
ATOM 614 N N . LEU A 1 81 ? -1.156 -1.069 -7.838 1.00 96.25 81 LEU A N 1
ATOM 615 C CA . LEU A 1 81 ? -1.837 -2.223 -7.245 1.00 96.25 81 LEU A CA 1
ATOM 616 C C . LEU A 1 81 ? -3.336 -1.962 -7.245 1.00 96.25 81 LEU A C 1
ATOM 618 O O . LEU A 1 81 ? -3.767 -0.920 -6.760 1.00 96.25 81 LEU A O 1
ATOM 622 N N . THR A 1 82 ? -4.133 -2.902 -7.732 1.00 97.62 82 THR A N 1
ATOM 623 C CA . THR A 1 82 ? -5.594 -2.813 -7.646 1.00 97.62 82 THR A CA 1
ATOM 624 C C . THR A 1 82 ? -6.105 -3.891 -6.709 1.00 97.62 82 THR A C 1
ATOM 626 O O . THR A 1 82 ? -5.882 -5.065 -6.972 1.00 97.62 82 THR A O 1
ATOM 629 N N . PHE A 1 83 ? -6.773 -3.495 -5.626 1.00 96.56 83 PHE A N 1
ATOM 630 C CA . PHE A 1 83 ? -7.472 -4.403 -4.718 1.00 96.56 83 PHE A CA 1
ATOM 631 C C . PHE A 1 83 ? -8.950 -4.437 -5.093 1.00 96.56 83 PHE A C 1
ATOM 633 O O . PHE A 1 83 ? -9.634 -3.413 -5.021 1.00 96.56 83 PHE A O 1
ATOM 640 N N . ASN A 1 84 ? -9.437 -5.606 -5.497 1.00 96.69 84 ASN A N 1
ATOM 641 C CA . ASN A 1 84 ? -10.810 -5.810 -5.939 1.00 96.69 84 ASN A CA 1
ATOM 642 C C . ASN A 1 84 ? -11.720 -6.208 -4.764 1.00 96.69 84 ASN A C 1
ATOM 644 O O . ASN A 1 84 ? -11.270 -6.779 -3.768 1.00 96.69 84 ASN A O 1
ATOM 648 N N . GLU A 1 85 ? -13.024 -5.946 -4.902 1.00 94.75 85 GLU A N 1
ATOM 649 C CA . GLU A 1 85 ? -14.041 -6.304 -3.897 1.00 94.75 85 GLU A CA 1
ATOM 650 C C . GLU A 1 85 ? -14.180 -7.822 -3.680 1.00 94.75 85 GLU A C 1
ATOM 652 O O . GLU A 1 85 ? -14.658 -8.255 -2.634 1.00 94.75 85 GLU A O 1
ATOM 657 N N . ASP A 1 86 ? -13.764 -8.639 -4.650 1.00 96.50 86 ASP A N 1
ATOM 658 C CA . ASP A 1 86 ? -13.812 -10.104 -4.594 1.00 96.50 86 ASP A CA 1
ATOM 659 C C . ASP A 1 86 ? -12.573 -10.737 -3.938 1.00 96.50 86 ASP A C 1
ATOM 661 O O . ASP A 1 86 ? -12.364 -11.946 -4.050 1.00 96.50 86 ASP A O 1
ATOM 665 N N . LEU A 1 87 ? -11.773 -9.926 -3.236 1.00 95.62 87 LEU A N 1
ATOM 666 C CA . LEU A 1 87 ? -10.531 -10.315 -2.563 1.00 95.62 87 LEU A CA 1
ATOM 667 C C . LEU A 1 87 ? -9.412 -10.759 -3.515 1.00 95.62 87 LEU A C 1
ATOM 669 O O . LEU A 1 87 ? -8.445 -11.390 -3.088 1.00 95.62 87 LEU A O 1
ATOM 673 N N . THR A 1 88 ? -9.499 -10.401 -4.797 1.00 97.38 88 THR A N 1
ATOM 674 C CA . THR A 1 88 ? -8.376 -10.514 -5.734 1.00 97.38 88 THR A CA 1
ATOM 675 C C . THR A 1 88 ? -7.586 -9.212 -5.813 1.00 97.38 88 THR A C 1
ATOM 677 O O . THR A 1 88 ? -8.099 -8.138 -5.488 1.00 97.38 88 THR A O 1
ATOM 680 N N . TYR A 1 89 ? -6.315 -9.297 -6.196 1.00 97.38 89 TYR A N 1
ATOM 681 C CA . TYR A 1 89 ? -5.501 -8.123 -6.476 1.00 97.38 89 TYR A CA 1
ATOM 682 C C . TYR A 1 89 ? -4.678 -8.287 -7.751 1.00 97.38 89 TYR A C 1
ATOM 684 O O . TYR A 1 89 ? -4.176 -9.372 -8.053 1.00 97.38 89 TYR A O 1
ATOM 692 N N . ASP A 1 90 ? -4.499 -7.173 -8.453 1.00 97.00 90 ASP A N 1
ATOM 693 C CA . ASP A 1 90 ? -3.762 -7.075 -9.709 1.00 97.00 90 ASP A CA 1
ATOM 694 C C . ASP A 1 90 ? -2.601 -6.090 -9.578 1.00 97.00 90 ASP A C 1
ATOM 696 O O . ASP A 1 90 ? -2.669 -5.115 -8.823 1.00 97.00 90 ASP A O 1
ATOM 700 N N . ILE A 1 91 ? -1.537 -6.318 -10.350 1.00 95.94 91 ILE A N 1
ATOM 701 C CA . ILE A 1 91 ? -0.371 -5.432 -10.405 1.00 95.94 91 ILE A CA 1
ATOM 702 C C . ILE A 1 91 ? -0.111 -5.014 -11.846 1.00 95.94 91 ILE A C 1
ATOM 704 O O . ILE A 1 91 ? 0.005 -5.853 -12.738 1.00 95.94 91 ILE A O 1
ATOM 708 N N . ALA A 1 92 ? 0.078 -3.715 -12.053 1.00 96.00 92 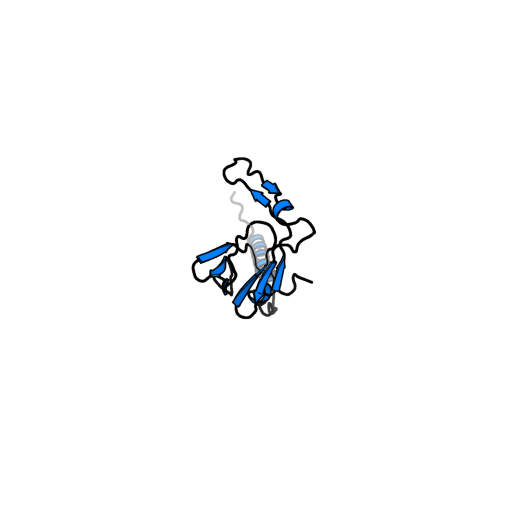ALA A N 1
ATOM 709 C CA . ALA A 1 92 ? 0.607 -3.157 -13.288 1.00 96.00 92 ALA A CA 1
ATOM 710 C C . ALA A 1 92 ? 1.931 -2.444 -12.998 1.00 96.00 92 ALA A C 1
ATOM 712 O O . ALA A 1 92 ? 2.020 -1.611 -12.099 1.00 96.00 92 ALA A O 1
ATOM 713 N N . ILE A 1 93 ? 2.981 -2.782 -13.746 1.00 94.69 93 ILE A N 1
ATOM 714 C CA . ILE A 1 93 ? 4.303 -2.166 -13.610 1.00 94.69 93 ILE A CA 1
ATOM 715 C C . ILE A 1 93 ? 5.003 -2.135 -14.967 1.00 94.69 93 ILE A C 1
ATOM 717 O O . ILE A 1 93 ? 5.117 -3.156 -15.643 1.00 94.69 93 ILE A O 1
ATOM 721 N N . GLU A 1 94 ? 5.502 -0.963 -15.350 1.00 95.19 94 GLU A N 1
ATOM 722 C CA . GLU A 1 94 ? 6.300 -0.785 -16.570 1.00 95.19 94 GLU A CA 1
ATOM 723 C C . GLU A 1 94 ? 7.787 -0.552 -16.262 1.00 95.19 94 GLU A C 1
ATOM 725 O O . GLU A 1 94 ? 8.656 -0.869 -17.076 1.00 95.19 94 GLU A O 1
ATOM 730 N N . MET A 1 95 ? 8.097 -0.030 -15.070 1.00 94.44 95 MET A N 1
ATOM 731 C CA . MET A 1 95 ? 9.450 0.343 -14.666 1.00 94.44 95 MET A CA 1
ATOM 732 C C . MET A 1 95 ? 9.723 0.018 -13.194 1.00 94.44 95 MET A C 1
ATOM 734 O O . MET A 1 95 ? 8.839 0.076 -12.341 1.00 94.44 95 MET A O 1
ATOM 738 N N . GLY A 1 96 ? 10.985 -0.294 -12.899 1.00 93.75 96 GLY A N 1
ATOM 739 C CA . GLY A 1 96 ? 11.452 -0.615 -11.556 1.00 93.75 96 GLY A CA 1
ATOM 740 C C . GLY A 1 96 ? 11.352 -2.104 -11.236 1.00 93.75 96 GLY A C 1
ATOM 741 O O .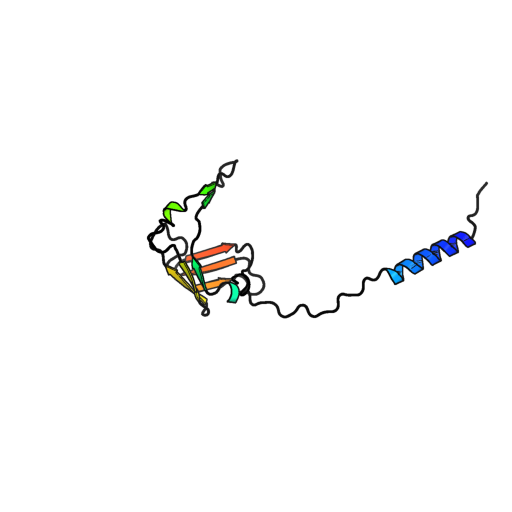 GLY A 1 96 ? 11.108 -2.944 -12.104 1.00 93.75 96 GLY A O 1
ATOM 742 N N . LYS A 1 97 ? 11.609 -2.454 -9.974 1.00 93.50 97 LYS A N 1
ATOM 743 C CA . LYS A 1 97 ? 11.493 -3.833 -9.503 1.00 93.50 97 LYS A CA 1
ATOM 744 C C . LYS A 1 97 ? 10.109 -4.070 -8.912 1.00 93.50 97 LYS A C 1
ATOM 746 O O . LYS A 1 97 ? 9.676 -3.343 -8.026 1.00 93.50 97 LYS A O 1
ATOM 751 N N . ASN A 1 98 ? 9.461 -5.142 -9.350 1.00 91.56 98 ASN A N 1
ATOM 752 C CA . ASN A 1 98 ? 8.234 -5.608 -8.728 1.00 91.56 98 ASN A CA 1
ATOM 753 C C . ASN A 1 98 ? 8.544 -6.374 -7.427 1.00 91.56 98 ASN A C 1
ATOM 755 O O . ASN A 1 98 ? 9.361 -7.299 -7.429 1.00 91.56 98 ASN A O 1
ATOM 759 N N . TYR A 1 99 ? 7.900 -5.974 -6.329 1.00 89.75 99 TYR A N 1
ATOM 760 C CA . TYR A 1 99 ? 8.000 -6.610 -5.010 1.00 89.75 99 TYR A CA 1
ATOM 761 C C . TYR A 1 99 ? 6.694 -7.263 -4.545 1.00 89.75 99 TYR A C 1
ATOM 763 O O . TYR A 1 99 ? 6.669 -7.788 -3.439 1.00 89.75 99 TYR A O 1
ATOM 771 N N . PHE A 1 100 ? 5.633 -7.218 -5.354 1.00 91.44 100 PHE A N 1
ATOM 772 C CA . PHE A 1 100 ? 4.269 -7.576 -4.950 1.00 91.44 100 PHE A CA 1
ATOM 773 C C . PHE A 1 100 ? 3.738 -8.859 -5.630 1.00 91.44 100 PHE A C 1
ATOM 775 O O . PHE A 1 100 ? 2.616 -9.288 -5.363 1.00 91.44 100 PHE A O 1
ATOM 782 N N . GLY A 1 101 ? 4.544 -9.494 -6.491 1.00 88.06 101 GLY A N 1
ATOM 783 C CA . GLY A 1 101 ? 4.173 -10.707 -7.233 1.00 88.06 101 GLY A CA 1
ATOM 784 C C . GLY A 1 101 ? 3.508 -10.409 -8.580 1.00 88.06 101 GLY A C 1
ATOM 785 O O . GLY A 1 101 ? 3.700 -9.335 -9.139 1.00 88.06 101 GLY A O 1
ATOM 786 N N . GLU A 1 102 ? 2.751 -11.358 -9.127 1.00 89.38 102 GLU A N 1
ATOM 787 C CA . GLU A 1 102 ? 2.050 -11.204 -10.420 1.00 89.38 102 GLU A CA 1
ATOM 788 C C . GLU A 1 102 ? 0.541 -10.926 -10.263 1.00 89.38 102 GLU A C 1
ATOM 790 O O . GLU A 1 102 ? -0.172 -10.833 -11.256 1.00 89.38 102 GLU A O 1
ATOM 795 N N . GLY A 1 103 ? 0.067 -10.758 -9.024 1.00 93.19 103 GLY A N 1
ATOM 796 C CA . GLY A 1 103 ? -1.355 -10.724 -8.673 1.00 93.19 103 GLY A CA 1
ATOM 797 C C . GLY A 1 103 ? -1.801 -12.029 -8.011 1.00 93.19 103 GLY A C 1
ATOM 798 O O . GLY A 1 103 ? -1.053 -13.011 -7.978 1.00 93.19 103 GLY A O 1
ATOM 799 N N . GLY A 1 104 ? -3.005 -12.036 -7.444 1.00 96.19 104 GLY A N 1
ATOM 800 C CA . GLY A 1 104 ? -3.517 -13.171 -6.680 1.00 96.19 104 GLY A CA 1
ATOM 801 C C . GLY A 1 104 ? -4.681 -12.786 -5.779 1.00 96.19 104 GLY A C 1
ATOM 802 O O . GLY A 1 104 ? -5.549 -12.015 -6.180 1.00 96.19 104 GLY A O 1
ATOM 803 N N . THR A 1 105 ? -4.704 -13.311 -4.557 1.00 97.25 105 THR A N 1
ATOM 804 C CA . THR A 1 105 ? -5.706 -12.955 -3.540 1.00 97.25 105 THR A CA 1
ATOM 805 C C . THR A 1 105 ? -5.092 -12.149 -2.412 1.00 97.25 105 THR A C 1
ATOM 807 O O . THR A 1 105 ? -3.920 -12.330 -2.089 1.00 97.25 105 THR A O 1
ATOM 810 N N . TRP A 1 106 ? -5.883 -11.292 -1.780 1.00 96.44 106 TRP A N 1
ATOM 811 C CA . TRP A 1 106 ? -5.460 -10.521 -0.619 1.00 96.44 106 TRP A CA 1
ATOM 812 C C . TRP A 1 106 ? -6.411 -10.723 0.556 1.00 96.44 106 TRP A C 1
ATOM 814 O O . TRP A 1 106 ? -7.594 -11.012 0.380 1.00 96.44 106 TRP A O 1
ATOM 824 N N . SER A 1 107 ? -5.886 -10.567 1.765 1.00 95.81 107 SER A N 1
ATOM 825 C CA . SER A 1 107 ? -6.678 -10.570 2.993 1.00 95.81 107 SER A CA 1
ATOM 826 C C . SER A 1 107 ? -5.962 -9.811 4.102 1.00 95.81 107 SER A C 1
ATOM 828 O O . SER A 1 107 ? -4.774 -9.496 3.999 1.00 95.81 107 SER A O 1
ATOM 830 N N . PHE A 1 108 ? -6.683 -9.542 5.185 1.00 95.81 108 PHE A N 1
ATOM 831 C CA . PHE A 1 108 ? -6.068 -9.174 6.452 1.00 95.81 108 PHE A CA 1
ATOM 832 C C . PHE A 1 108 ? -5.877 -10.394 7.346 1.00 95.81 108 PHE A C 1
ATOM 834 O O . PHE A 1 108 ? -6.503 -11.434 7.143 1.00 95.81 108 PHE A O 1
ATOM 841 N N . ASP A 1 109 ? -5.029 -10.243 8.360 1.00 95.00 109 ASP A N 1
ATOM 842 C CA . ASP A 1 109 ? -4.936 -11.200 9.461 1.00 95.00 109 ASP A CA 1
ATOM 843 C C . ASP A 1 109 ? -6.223 -11.234 10.310 1.00 95.00 109 ASP A C 1
ATOM 845 O O . ASP A 1 109 ? -6.619 -12.292 10.802 1.00 95.00 109 ASP A O 1
ATOM 849 N N . ASP A 1 110 ? -6.885 -10.083 10.463 1.00 93.19 110 ASP A N 1
ATOM 850 C CA . ASP A 1 110 ? -8.178 -9.924 11.135 1.00 93.19 110 ASP A CA 1
ATOM 851 C C . ASP A 1 110 ? -8.954 -8.745 10.517 1.00 93.19 110 ASP A C 1
ATOM 853 O O . ASP A 1 110 ? -8.492 -7.608 10.564 1.00 93.19 110 ASP A O 1
ATOM 857 N N . ASP A 1 111 ? -10.152 -8.979 9.974 1.00 91.25 111 ASP A N 1
ATOM 858 C CA . ASP A 1 111 ? -10.955 -7.932 9.315 1.00 91.25 111 ASP A CA 1
ATOM 859 C C . ASP A 1 111 ? -11.472 -6.848 10.286 1.00 91.25 111 ASP A C 1
ATOM 861 O O . ASP A 1 111 ? -11.751 -5.708 9.896 1.00 91.25 111 ASP A O 1
ATOM 865 N N . LEU A 1 112 ? -11.610 -7.173 11.576 1.00 89.31 112 LEU A N 1
ATOM 866 C CA . LEU A 1 112 ? -12.051 -6.242 12.615 1.00 89.31 112 LEU A CA 1
ATOM 867 C C . LEU A 1 112 ? -10.885 -5.455 13.208 1.00 89.31 112 LEU A C 1
ATOM 869 O O . LEU A 1 112 ? -11.087 -4.302 13.601 1.00 89.31 112 LEU A O 1
ATOM 873 N N . TYR A 1 113 ? -9.685 -6.024 13.272 1.00 90.25 113 TYR A N 1
ATOM 874 C CA . TYR A 1 113 ? -8.495 -5.374 13.825 1.00 90.25 113 TYR A CA 1
ATOM 875 C C . TYR A 1 113 ? -7.234 -5.652 12.987 1.00 90.25 113 TYR A C 1
ATOM 877 O O . TYR A 1 113 ? -6.281 -6.234 13.511 1.00 90.25 113 TYR A O 1
ATOM 885 N N . PRO A 1 114 ? -7.184 -5.188 11.722 1.00 92.62 114 PRO A N 1
ATOM 886 C CA . PRO A 1 114 ? -6.097 -5.530 10.818 1.00 92.62 114 PRO A CA 1
ATOM 887 C C . PRO A 1 114 ? -4.764 -4.994 11.325 1.00 92.62 114 PRO A C 1
ATOM 889 O O . PRO A 1 114 ? -4.623 -3.803 11.625 1.00 92.62 114 PRO A O 1
ATOM 892 N N . THR A 1 115 ? -3.775 -5.876 11.377 1.00 94.31 115 THR A N 1
ATOM 893 C CA . THR A 1 115 ? -2.375 -5.537 11.655 1.00 94.31 115 THR A CA 1
ATOM 894 C C . THR A 1 115 ? -1.504 -5.807 10.437 1.00 94.31 115 THR A C 1
ATOM 896 O O . THR A 1 115 ? -0.544 -5.066 10.181 1.00 94.31 115 THR A O 1
ATOM 899 N N . TYR A 1 116 ? -1.856 -6.836 9.669 1.00 95.94 116 TYR A N 1
ATOM 900 C CA . TYR A 1 116 ? -1.119 -7.275 8.502 1.00 95.94 116 TYR A CA 1
ATOM 901 C C . TYR A 1 116 ? -2.008 -7.358 7.267 1.00 95.94 116 TYR A C 1
ATOM 903 O O . TYR A 1 116 ? -3.147 -7.806 7.334 1.00 95.94 116 TYR A O 1
ATOM 911 N N . LEU A 1 117 ? -1.449 -6.944 6.134 1.00 95.19 117 LEU A N 1
ATOM 912 C CA . LEU A 1 117 ? -1.955 -7.246 4.802 1.00 95.19 117 LEU A CA 1
ATOM 913 C C . LEU A 1 117 ? -1.193 -8.451 4.261 1.00 95.19 117 LEU A C 1
ATOM 915 O O . LEU A 1 117 ? 0.038 -8.425 4.209 1.00 95.19 117 LEU A O 1
ATOM 919 N N . GLU A 1 118 ? -1.928 -9.467 3.835 1.00 95.88 118 GLU A N 1
ATOM 920 C CA . GLU A 1 118 ? -1.394 -10.680 3.233 1.00 95.88 118 GLU A CA 1
ATOM 921 C C . GLU A 1 118 ? -1.728 -10.691 1.741 1.00 95.88 118 GLU A C 1
ATOM 923 O O . GLU A 1 118 ? -2.891 -10.576 1.359 1.00 95.88 118 GLU A O 1
ATOM 928 N N . LEU A 1 119 ? -0.706 -10.819 0.893 1.00 96.69 119 LEU A N 1
ATOM 929 C CA . LEU A 1 119 ? -0.847 -11.008 -0.548 1.00 96.69 119 LEU A CA 1
ATOM 930 C C . LEU A 1 119 ? -0.420 -12.430 -0.891 1.00 96.69 119 LEU A C 1
ATOM 932 O O . LEU A 1 119 ? 0.736 -12.799 -0.691 1.00 96.69 119 LEU A O 1
ATOM 936 N N . MET A 1 120 ? -1.349 -13.226 -1.401 1.00 96.00 120 MET A N 1
ATOM 937 C CA . MET A 1 120 ? -1.156 -14.645 -1.669 1.00 96.00 120 MET A CA 1
ATOM 938 C C . MET A 1 120 ? -1.175 -14.908 -3.169 1.00 96.00 120 MET A C 1
ATOM 940 O O . MET A 1 120 ? -2.105 -14.522 -3.877 1.00 96.00 120 MET A O 1
ATOM 944 N N . THR A 1 121 ? -0.153 -15.620 -3.627 1.00 90.81 121 THR A N 1
ATOM 945 C CA . THR A 1 121 ? -0.002 -16.109 -5.001 1.00 90.81 121 THR A CA 1
ATOM 946 C C . THR A 1 121 ? 0.114 -17.637 -4.989 1.00 90.81 121 THR A C 1
ATOM 948 O O . THR A 1 121 ? 0.238 -18.243 -3.925 1.00 90.81 121 THR A O 1
ATOM 951 N N . ASP A 1 122 ? 0.132 -18.284 -6.157 1.00 83.38 122 ASP A N 1
ATOM 952 C CA . ASP A 1 122 ? 0.177 -19.755 -6.270 1.00 83.38 122 ASP A CA 1
ATOM 953 C C . ASP A 1 122 ? 1.411 -20.423 -5.618 1.00 83.38 122 ASP A C 1
ATOM 955 O O . ASP A 1 122 ? 1.423 -21.641 -5.424 1.00 83.38 122 ASP A O 1
ATOM 959 N N . GLY A 1 123 ? 2.457 -19.662 -5.273 1.00 82.12 123 GLY A N 1
ATOM 960 C CA . GLY A 1 123 ? 3.694 -20.209 -4.704 1.00 82.12 123 GLY A CA 1
ATOM 961 C C . GLY A 1 123 ? 4.352 -19.394 -3.592 1.00 82.12 123 GLY A C 1
ATOM 962 O O . GLY A 1 123 ? 5.364 -19.848 -3.058 1.00 82.12 123 GLY A O 1
ATOM 963 N N . ASP A 1 124 ? 3.819 -18.223 -3.244 1.00 88.56 124 ASP A N 1
ATOM 964 C CA . ASP A 1 124 ? 4.400 -17.342 -2.229 1.00 88.56 124 ASP A CA 1
ATOM 965 C C . ASP A 1 124 ? 3.323 -16.500 -1.533 1.00 88.56 124 ASP A C 1
ATOM 967 O O . ASP A 1 124 ? 2.266 -16.226 -2.111 1.00 88.56 124 ASP A O 1
ATOM 971 N N . SER A 1 125 ? 3.613 -16.080 -0.303 1.00 92.56 125 SER A N 1
ATOM 972 C CA . SER A 1 125 ? 2.784 -15.159 0.474 1.00 92.56 125 SER A CA 1
ATOM 973 C C . SER A 1 125 ? 3.637 -14.015 1.012 1.00 92.56 125 SER A C 1
ATOM 975 O O . SER A 1 125 ? 4.658 -14.225 1.671 1.00 92.56 125 SER A O 1
ATOM 977 N N . LEU A 1 126 ? 3.206 -12.790 0.726 1.00 94.94 126 LEU A N 1
ATOM 978 C CA . LEU A 1 126 ? 3.844 -11.560 1.172 1.00 94.94 126 LEU A CA 1
ATOM 979 C C . LEU A 1 126 ? 3.017 -10.953 2.300 1.00 94.94 126 LEU A C 1
ATOM 981 O O . LEU A 1 126 ? 1.812 -10.775 2.160 1.00 94.94 126 LEU A O 1
ATOM 985 N N . VAL A 1 127 ? 3.675 -10.595 3.401 1.00 95.25 127 VAL A N 1
ATOM 986 C CA . VAL A 1 127 ? 3.014 -10.044 4.589 1.00 95.25 127 VAL A CA 1
ATOM 987 C C . VAL A 1 127 ? 3.568 -8.655 4.886 1.00 95.25 127 VAL A C 1
ATOM 989 O O . VAL A 1 127 ? 4.772 -8.488 5.096 1.00 95.25 127 VAL A O 1
ATOM 992 N N . TYR A 1 128 ? 2.686 -7.659 4.934 1.00 92.94 128 TYR A N 1
ATOM 993 C CA . TYR A 1 128 ? 3.025 -6.256 5.171 1.00 92.94 128 TYR A CA 1
ATOM 994 C C . TYR A 1 128 ? 2.355 -5.737 6.437 1.00 92.94 128 TYR A C 1
ATOM 996 O O . TYR A 1 128 ? 1.174 -5.969 6.657 1.00 92.94 128 TYR A O 1
ATOM 1004 N N . ASN A 1 129 ? 3.088 -4.993 7.267 1.00 94.25 129 ASN A N 1
ATOM 1005 C CA . ASN A 1 129 ? 2.500 -4.311 8.420 1.00 94.25 129 ASN A CA 1
ATOM 1006 C C . ASN A 1 129 ? 1.774 -3.039 7.956 1.00 94.25 129 ASN A C 1
ATOM 1008 O O . ASN A 1 129 ? 2.382 -2.204 7.286 1.00 94.25 129 ASN A O 1
ATOM 1012 N N . LEU A 1 130 ? 0.501 -2.887 8.323 1.00 89.00 130 LEU A N 1
ATOM 1013 C CA . LEU A 1 130 ? -0.342 -1.800 7.819 1.00 89.00 130 LEU A CA 1
ATOM 1014 C C . LEU A 1 130 ? -0.125 -0.462 8.534 1.00 89.00 130 LEU A C 1
ATOM 1016 O O . LEU A 1 130 ? -0.420 0.583 7.965 1.00 89.00 130 LEU A O 1
ATOM 1020 N N . GLY A 1 131 ? 0.381 -0.451 9.773 1.00 83.50 131 GLY A N 1
ATOM 1021 C CA . GLY A 1 131 ? 0.529 0.760 10.599 1.00 83.50 131 GLY A CA 1
ATOM 1022 C C . GLY A 1 131 ? -0.789 1.462 10.991 1.00 83.50 131 GLY A C 1
ATOM 1023 O O . GLY A 1 131 ? -0.855 2.085 12.049 1.00 83.50 131 GLY A O 1
ATOM 1024 N N . GLY A 1 132 ? -1.841 1.334 10.180 1.00 85.31 132 GLY A N 1
ATOM 1025 C CA . GLY A 1 132 ? -3.198 1.825 10.374 1.00 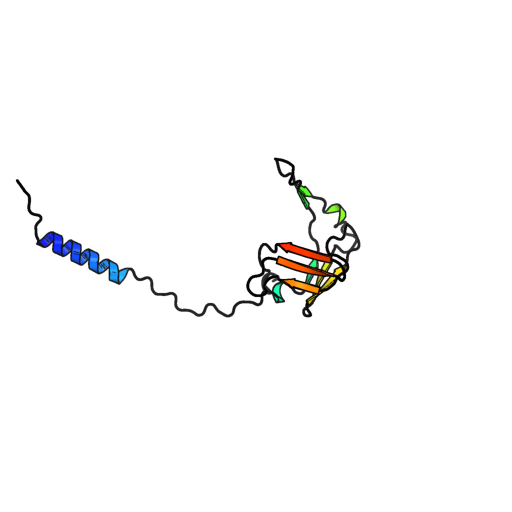85.31 132 GLY A CA 1
ATOM 1026 C C . GLY A 1 132 ? -4.065 1.538 9.143 1.00 85.31 132 GLY A C 1
ATOM 1027 O O . GLY A 1 132 ? -3.555 1.329 8.046 1.00 85.31 132 GLY A O 1
ATOM 1028 N N . MET A 1 133 ? -5.383 1.534 9.332 1.00 87.00 133 MET A N 1
ATOM 1029 C CA . MET A 1 133 ? -6.338 1.285 8.252 1.00 87.00 133 MET A CA 1
ATOM 1030 C C . MET A 1 133 ? -6.772 2.566 7.556 1.00 87.00 133 MET A C 1
ATOM 1032 O O . MET A 1 133 ? -7.008 3.586 8.205 1.00 87.00 133 MET A O 1
ATOM 1036 N N . VAL A 1 134 ? -6.931 2.467 6.240 1.00 85.56 134 VAL A N 1
ATOM 1037 C CA . VAL A 1 134 ? -7.515 3.508 5.391 1.00 85.56 134 VAL A CA 1
ATOM 1038 C C . VAL A 1 134 ? -9.033 3.417 5.494 1.00 85.56 134 VAL A C 1
ATOM 1040 O O . VAL A 1 134 ? -9.590 2.326 5.628 1.00 85.56 134 VAL A O 1
ATOM 1043 N N . ARG A 1 135 ? -9.710 4.563 5.473 1.00 85.25 135 ARG A N 1
ATOM 1044 C CA . ARG A 1 135 ? -11.172 4.649 5.540 1.00 85.25 135 ARG A CA 1
ATOM 1045 C C . ARG A 1 135 ? -11.711 5.113 4.197 1.00 85.25 135 ARG A C 1
ATOM 1047 O O . ARG A 1 135 ? -11.086 5.937 3.537 1.00 85.25 135 ARG A O 1
ATOM 1054 N N . GLU A 1 136 ? -12.909 4.664 3.833 1.00 79.25 136 GLU A N 1
ATOM 1055 C CA . GLU A 1 136 ? -13.564 5.035 2.564 1.00 79.25 136 GLU A CA 1
ATOM 1056 C C . GLU A 1 136 ? -13.682 6.557 2.354 1.00 79.25 136 GLU A C 1
ATOM 1058 O O . GLU A 1 136 ? -13.704 7.042 1.229 1.00 79.25 136 GLU A O 1
ATOM 1063 N N . PHE A 1 137 ? -13.747 7.325 3.443 1.00 79.56 137 PHE A N 1
ATOM 1064 C CA . PHE A 1 137 ? -13.883 8.782 3.424 1.00 79.56 137 PHE A CA 1
ATOM 1065 C C . PHE A 1 137 ? -12.559 9.539 3.624 1.00 79.56 137 PHE A C 1
ATOM 1067 O O . PHE A 1 137 ? -12.583 10.758 3.751 1.00 79.56 137 PHE A O 1
ATOM 1074 N N . ASP A 1 138 ? -11.408 8.855 3.665 1.00 73.44 138 ASP A N 1
ATOM 1075 C CA . ASP A 1 138 ? -10.095 9.521 3.719 1.00 73.44 138 ASP A CA 1
ATOM 1076 C C . ASP A 1 138 ? -9.636 10.034 2.343 1.00 73.44 138 ASP A C 1
ATOM 1078 O O . ASP A 1 138 ? -8.754 10.887 2.273 1.00 73.44 138 ASP A O 1
ATOM 1082 N N . GLN A 1 139 ? -10.229 9.538 1.251 1.00 59.72 139 GLN A N 1
ATOM 1083 C CA . GLN A 1 139 ? -9.841 9.873 -0.126 1.00 59.72 139 GLN A CA 1
ATOM 1084 C C . GLN A 1 139 ? -10.614 11.068 -0.729 1.00 59.72 139 GLN A C 1
ATOM 1086 O O . GLN A 1 139 ? -10.527 11.300 -1.935 1.00 59.72 139 GLN A O 1
ATOM 1091 N N . SER A 1 140 ? -11.381 11.812 0.083 1.00 52.88 140 SER A N 1
ATOM 1092 C CA . SER A 1 140 ? -12.168 12.984 -0.350 1.00 52.88 140 SER A CA 1
ATOM 1093 C C . SER A 1 140 ? -11.412 14.306 -0.261 1.00 52.88 140 SER A C 1
ATOM 1095 O O . SER A 1 140 ? -10.860 14.565 0.834 1.00 52.88 140 SER A O 1
#

Secondary structure (DSSP, 8-state):
---PPPHHHHHHHHHHHHHHHHH--PPP------PPPPTTTTT-EEEE----EEE-TTSTT--EEE-GGGT--SSSPPPEEEE-TTSEEEEE-SSS---S-S-EEEEES-SSS--EEEEE-SS-EEEEE-SS---TTTT-

Foldseek 3Di:
DDDDDDPVVVVVVVVVVVVCVVVVDDPPDDDDPDDDAFLLVLQAAKDFDDFDKDWDPVDPVRDIDTPCVQQDPPPDGGWMWGQHPVQWIAIDGDTDDDPQPGIGGWDAPDRVDGQWIWTDDPPDIDIDGPVDTGGPPPVD